Protein AF-A0A0D7EVB8-F1 (afdb_monomer_lite)

Foldseek 3Di:
DPPPDPPQLLLQLLVQCLVCVVVVHDDDPVSLQVSNCVSQVHGVVVVSDDPVSSVSSVVSNVVVNCVVCVVVVVVVVPDDPD

Structure (mmCIF, N/CA/C/O backbone):
data_AF-A0A0D7EVB8-F1
#
_entry.id   AF-A0A0D7EVB8-F1
#
loop_
_atom_site.group_PDB
_atom_site.id
_atom_site.type_symbol
_atom_site.label_atom_id
_atom_site.label_alt_id
_atom_site.label_comp_id
_atom_site.label_asym_id
_atom_site.label_entity_id
_atom_site.label_seq_id
_atom_site.pdbx_PDB_ins_code
_atom_site.Cartn_x
_atom_site.Cartn_y
_atom_site.Cartn_z
_atom_site.occupancy
_atom_site.B_iso_or_equiv
_atom_site.auth_seq_id
_atom_site.auth_comp_id
_atom_site.auth_asym_id
_atom_site.auth_atom_id
_atom_site.pdbx_PDB_model_num
ATOM 1 N N . MET A 1 1 ? 24.653 1.960 -3.137 1.00 40.31 1 MET A N 1
ATOM 2 C CA . MET A 1 1 ? 24.027 2.864 -4.119 1.00 40.31 1 MET A CA 1
ATOM 3 C C . MET A 1 1 ? 22.606 3.071 -3.637 1.00 40.31 1 MET A C 1
ATOM 5 O O . MET A 1 1 ? 21.868 2.101 -3.605 1.00 40.31 1 MET A O 1
ATOM 9 N N . THR A 1 2 ? 22.282 4.239 -3.087 1.00 51.81 2 THR A N 1
ATOM 10 C CA . THR A 1 2 ? 20.932 4.508 -2.574 1.00 51.81 2 THR A CA 1
ATOM 1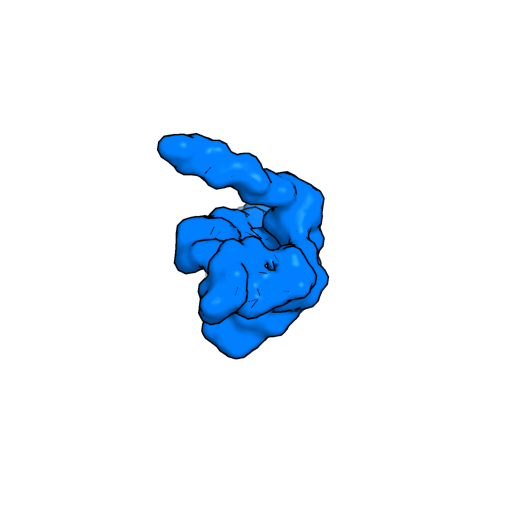1 C C . THR A 1 2 ? 20.022 4.670 -3.780 1.00 51.81 2 THR A C 1
ATOM 13 O O . THR A 1 2 ? 20.148 5.654 -4.507 1.00 51.81 2 THR A O 1
ATOM 16 N N . GLU A 1 3 ? 19.187 3.676 -4.053 1.00 65.38 3 GLU A N 1
ATOM 17 C CA . GLU A 1 3 ? 18.175 3.785 -5.096 1.00 65.38 3 GLU A CA 1
ATOM 18 C C . GLU A 1 3 ? 17.222 4.920 -4.707 1.00 65.38 3 GLU A C 1
ATOM 20 O O . GLU A 1 3 ? 16.664 4.933 -3.607 1.00 65.38 3 GLU A O 1
ATOM 25 N N . ILE A 1 4 ? 17.107 5.938 -5.560 1.00 70.25 4 ILE A N 1
ATOM 26 C CA . ILE A 1 4 ? 16.180 7.044 -5.324 1.00 70.25 4 ILE A CA 1
ATOM 27 C C . ILE A 1 4 ? 14.792 6.537 -5.707 1.00 70.25 4 ILE A C 1
ATOM 29 O O . ILE A 1 4 ? 14.378 6.631 -6.860 1.00 70.25 4 ILE A O 1
ATOM 33 N N . VAL A 1 5 ? 14.080 5.980 -4.732 1.00 76.31 5 VAL A N 1
ATOM 34 C CA . VAL A 1 5 ? 12.687 5.573 -4.913 1.00 76.31 5 VAL A CA 1
ATOM 35 C C . VAL A 1 5 ? 11.820 6.832 -5.064 1.00 76.31 5 VAL A C 1
ATOM 37 O O . VAL A 1 5 ? 11.882 7.723 -4.207 1.00 76.31 5 VAL A O 1
ATOM 40 N N . PRO A 1 6 ? 10.985 6.950 -6.113 1.00 85.38 6 PRO A N 1
ATOM 41 C CA . PRO A 1 6 ? 10.136 8.121 -6.287 1.00 85.38 6 PRO A CA 1
ATOM 42 C C . PRO A 1 6 ? 9.096 8.227 -5.162 1.00 85.38 6 PRO A C 1
ATOM 44 O O . PRO A 1 6 ? 8.115 7.484 -5.125 1.00 85.38 6 PRO A O 1
ATOM 47 N N . ALA A 1 7 ? 9.258 9.208 -4.268 1.00 91.44 7 ALA A N 1
ATOM 48 C CA . ALA A 1 7 ? 8.333 9.452 -3.154 1.00 91.44 7 ALA A CA 1
ATOM 49 C C . ALA A 1 7 ? 6.867 9.618 -3.603 1.00 91.44 7 ALA A C 1
ATOM 51 O O . ALA A 1 7 ? 5.944 9.211 -2.899 1.00 91.44 7 ALA A O 1
ATOM 52 N N . ALA A 1 8 ? 6.643 10.173 -4.798 1.00 94.88 8 ALA A N 1
ATOM 53 C CA . ALA A 1 8 ? 5.310 10.302 -5.380 1.00 94.88 8 ALA A CA 1
ATOM 54 C C . ALA A 1 8 ? 4.686 8.944 -5.752 1.00 94.88 8 ALA A C 1
ATOM 56 O O . ALA A 1 8 ? 3.488 8.755 -5.546 1.00 94.88 8 ALA A O 1
ATOM 57 N N . ALA A 1 9 ? 5.479 7.994 -6.262 1.00 96.00 9 ALA A N 1
ATOM 58 C CA . ALA A 1 9 ? 5.004 6.649 -6.585 1.00 96.00 9 ALA A CA 1
ATOM 59 C C . ALA A 1 9 ? 4.652 5.875 -5.307 1.00 96.00 9 ALA A C 1
ATOM 61 O O . ALA A 1 9 ? 3.558 5.322 -5.221 1.00 96.00 9 ALA A O 1
ATOM 62 N N . LEU A 1 10 ? 5.507 5.949 -4.279 1.00 96.44 10 LEU A N 1
ATOM 63 C CA . LEU A 1 10 ? 5.231 5.386 -2.950 1.00 96.44 10 LEU A CA 1
ATOM 64 C C . LEU A 1 10 ? 3.910 5.910 -2.375 1.00 96.44 10 LEU A C 1
ATOM 66 O O . LEU A 1 10 ? 3.039 5.135 -1.978 1.00 96.44 10 LEU A O 1
ATOM 70 N N . ALA A 1 11 ? 3.743 7.236 -2.360 1.00 97.25 11 ALA A N 1
ATOM 71 C CA . ALA A 1 11 ? 2.543 7.869 -1.828 1.00 97.25 11 ALA A CA 1
ATOM 72 C C . ALA A 1 11 ? 1.289 7.463 -2.614 1.00 97.25 11 ALA A C 1
ATOM 74 O O . ALA A 1 11 ? 0.259 7.169 -2.007 1.00 97.25 11 ALA A O 1
ATOM 75 N N . ARG A 1 12 ? 1.382 7.400 -3.948 1.00 98.12 12 ARG A N 1
ATOM 76 C CA . ARG A 1 12 ? 0.276 6.984 -4.815 1.00 98.12 12 ARG A CA 1
ATOM 77 C C . ARG A 1 12 ? -0.125 5.531 -4.563 1.00 98.12 12 ARG A C 1
ATOM 79 O O . ARG A 1 12 ? -1.309 5.274 -4.365 1.00 98.12 12 ARG A O 1
ATOM 86 N N . ALA A 1 13 ? 0.837 4.613 -4.483 1.00 98.25 13 ALA A N 1
ATOM 87 C CA . ALA A 1 13 ? 0.568 3.210 -4.171 1.00 98.25 13 ALA A CA 1
ATOM 88 C C . ALA A 1 13 ? -0.080 3.057 -2.782 1.00 98.25 13 ALA A C 1
ATOM 90 O O . ALA A 1 13 ? -1.109 2.398 -2.638 1.00 98.25 13 ALA A O 1
ATOM 91 N N . ALA A 1 14 ? 0.447 3.746 -1.763 1.00 98.25 14 ALA A N 1
ATOM 92 C CA . ALA A 1 14 ? -0.120 3.729 -0.413 1.00 98.25 14 ALA A CA 1
ATOM 93 C C . ALA A 1 14 ? -1.562 4.272 -0.377 1.00 98.25 14 ALA A C 1
ATOM 95 O O . ALA A 1 14 ? -2.424 3.723 0.311 1.00 98.25 14 ALA A O 1
ATOM 96 N N . GLN A 1 15 ? -1.851 5.324 -1.150 1.00 98.00 15 GLN A N 1
ATOM 97 C CA . GLN A 1 15 ? -3.205 5.860 -1.311 1.00 98.00 15 GLN A CA 1
ATOM 98 C C . GLN A 1 15 ? -4.147 4.878 -2.017 1.00 98.00 15 GLN A C 1
ATOM 100 O O . GLN A 1 15 ? -5.318 4.816 -1.651 1.00 98.00 15 GLN A O 1
ATOM 105 N N . GLN A 1 16 ? -3.661 4.105 -2.991 1.00 98.19 16 GLN A N 1
ATOM 106 C CA . GLN A 1 16 ? -4.453 3.076 -3.675 1.00 98.19 16 GLN A CA 1
ATOM 107 C C . GLN A 1 16 ? -4.798 1.891 -2.763 1.00 98.19 16 GLN A C 1
ATOM 109 O O . GLN A 1 16 ? -5.857 1.294 -2.934 1.00 98.19 16 GLN A O 1
ATOM 114 N N . LEU A 1 17 ? -3.946 1.568 -1.784 1.00 98.19 17 LEU A N 1
ATOM 115 C CA . LEU A 1 17 ? -4.185 0.481 -0.824 1.00 98.19 17 LEU A CA 1
ATOM 116 C C . LEU A 1 17 ? -5.056 0.895 0.368 1.00 98.19 17 LEU A C 1
ATOM 118 O O . LEU A 1 17 ? -5.701 0.044 0.984 1.00 98.19 17 LEU A O 1
ATOM 122 N N . LEU A 1 18 ? -5.111 2.190 0.692 1.00 97.88 18 LEU A N 1
ATOM 123 C CA . LEU A 1 18 ? -5.884 2.708 1.822 1.00 97.88 18 LEU A CA 1
ATOM 124 C C . LEU A 1 18 ? -7.358 2.236 1.841 1.00 97.88 18 LEU A C 1
ATOM 126 O O . LEU A 1 18 ? -7.796 1.809 2.910 1.00 97.88 18 LEU A O 1
ATOM 130 N N . PRO A 1 19 ? -8.120 2.224 0.725 1.00 97.38 19 PRO A N 1
ATOM 131 C CA . PRO A 1 19 ? -9.514 1.779 0.730 1.00 97.38 19 PRO A CA 1
ATOM 132 C C . PRO A 1 19 ? -9.715 0.335 1.201 1.00 97.38 19 PRO A C 1
ATOM 134 O O . PRO A 1 19 ? -10.758 0.035 1.780 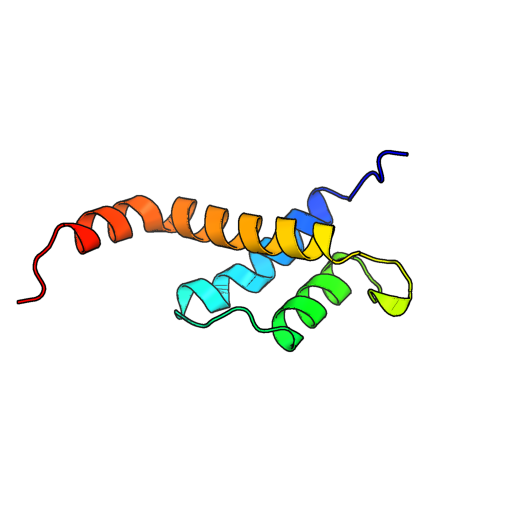1.00 97.38 19 PRO A O 1
ATOM 137 N N . LEU A 1 20 ? -8.739 -0.555 0.980 1.00 96.88 20 LEU A N 1
ATOM 138 C CA . LEU A 1 20 ? -8.799 -1.938 1.466 1.00 96.88 20 LEU A CA 1
ATOM 139 C C . LEU A 1 20 ? -8.748 -1.951 2.996 1.00 96.88 20 LEU A C 1
ATOM 141 O O . LEU A 1 20 ? -9.600 -2.548 3.651 1.00 96.88 20 LEU A O 1
ATOM 145 N N . LEU A 1 21 ? -7.802 -1.206 3.570 1.00 95.69 21 LEU A N 1
ATOM 146 C CA . LEU A 1 21 ? -7.662 -1.077 5.019 1.00 95.69 21 LEU A CA 1
ATOM 147 C C . LEU A 1 21 ? -8.887 -0.410 5.658 1.00 95.69 21 LEU A C 1
ATOM 149 O O . LEU A 1 21 ? -9.320 -0.817 6.734 1.00 95.69 21 LEU A O 1
ATOM 153 N N . GLU A 1 22 ? -9.481 0.582 4.992 1.00 94.75 22 GLU A N 1
ATOM 154 C CA . GLU A 1 22 ? -10.715 1.240 5.444 1.00 94.75 22 GLU A CA 1
ATOM 155 C C . GLU A 1 22 ? -11.912 0.282 5.500 1.00 94.75 22 GLU A C 1
ATOM 157 O O . GLU A 1 22 ? -12.777 0.428 6.363 1.00 94.75 22 GLU A O 1
ATOM 162 N N . GLN A 1 23 ? -11.940 -0.722 4.624 1.00 94.75 23 GLN A N 1
ATOM 163 C CA . GLN A 1 23 ? -12.942 -1.791 4.609 1.00 94.75 23 GLN A CA 1
ATOM 164 C C . GLN A 1 23 ? -12.606 -2.936 5.581 1.00 94.75 23 GLN A C 1
ATOM 166 O O . GLN A 1 23 ? -13.337 -3.923 5.645 1.00 94.75 23 GLN A O 1
ATOM 171 N N . GLY A 1 24 ? -11.504 -2.833 6.332 1.00 92.69 24 GLY A N 1
ATOM 172 C CA . GLY A 1 24 ? -11.002 -3.902 7.197 1.00 92.69 24 GLY A CA 1
ATOM 173 C C . GLY A 1 24 ? -10.419 -5.093 6.429 1.00 92.69 24 GLY A C 1
ATOM 174 O O . GLY A 1 24 ? -10.236 -6.161 7.010 1.00 92.69 24 GLY A O 1
ATOM 175 N N . GLN A 1 25 ? -10.138 -4.932 5.135 1.00 95.75 25 GLN A N 1
ATOM 176 C CA . GLN A 1 25 ? -9.536 -5.963 4.300 1.00 95.75 25 GLN A CA 1
ATOM 177 C C . GLN A 1 25 ? -8.017 -5.975 4.463 1.00 95.75 25 GLN A C 1
ATOM 179 O O . GLN A 1 25 ? -7.370 -4.948 4.682 1.00 9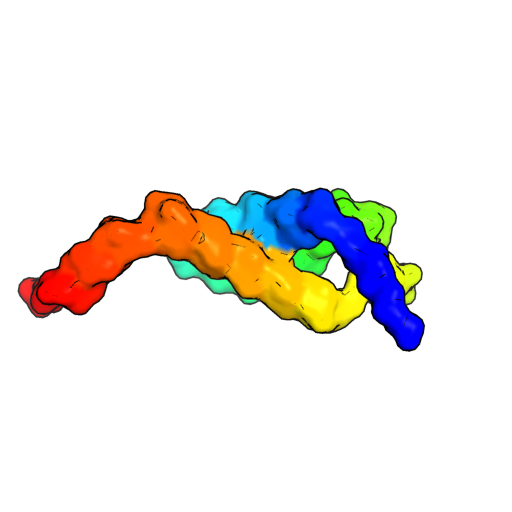5.75 25 GLN A O 1
ATOM 184 N N . ARG A 1 26 ? -7.433 -7.167 4.332 1.00 94.69 26 ARG A N 1
ATOM 185 C CA . ARG A 1 26 ? -5.982 -7.343 4.306 1.00 94.69 26 ARG A CA 1
ATOM 186 C C . ARG A 1 26 ? -5.442 -6.951 2.929 1.00 94.69 26 ARG A C 1
ATOM 188 O O . ARG A 1 26 ? -6.037 -7.303 1.918 1.00 94.69 26 ARG A O 1
ATOM 195 N N . ILE A 1 27 ? -4.278 -6.304 2.902 1.00 96.88 27 ILE A N 1
ATOM 196 C CA . ILE A 1 27 ? -3.485 -6.166 1.675 1.00 96.88 27 ILE A CA 1
ATOM 197 C C . ILE A 1 27 ? -2.881 -7.539 1.361 1.00 96.88 27 ILE A C 1
ATOM 199 O O . ILE A 1 27 ? -2.012 -8.027 2.090 1.00 96.88 27 ILE A O 1
ATOM 203 N N . ASP A 1 28 ? -3.383 -8.187 0.316 1.00 96.75 28 ASP A N 1
ATOM 204 C CA . ASP A 1 28 ? -2.811 -9.417 -0.216 1.00 96.75 28 ASP A CA 1
ATOM 205 C C . ASP A 1 28 ? -1.793 -9.126 -1.332 1.00 96.75 28 ASP A C 1
ATOM 207 O O . ASP A 1 28 ? -1.622 -7.990 -1.782 1.00 96.75 28 ASP A O 1
ATOM 211 N N . ALA A 1 29 ? -1.060 -10.162 -1.744 1.00 95.62 29 ALA A N 1
ATOM 212 C CA . ALA A 1 29 ? -0.017 -10.014 -2.753 1.00 95.62 29 ALA A CA 1
ATOM 213 C C . ALA A 1 29 ? -0.554 -9.544 -4.125 1.00 95.62 29 ALA A C 1
ATOM 215 O O . ALA A 1 29 ? 0.089 -8.684 -4.729 1.00 95.62 29 ALA A O 1
ATOM 216 N N . PRO A 1 30 ? -1.706 -10.037 -4.632 1.00 97.00 30 PRO A N 1
ATOM 217 C CA . PRO A 1 30 ? -2.297 -9.515 -5.864 1.00 97.00 30 PRO A CA 1
ATOM 218 C C . PRO A 1 30 ? -2.648 -8.025 -5.795 1.00 97.00 30 PRO A C 1
ATOM 220 O O . PRO A 1 30 ? -2.269 -7.277 -6.695 1.00 97.00 30 PRO A O 1
ATOM 223 N N . ALA A 1 31 ? -3.325 -7.574 -4.734 1.00 97.56 31 ALA A N 1
ATOM 224 C CA . ALA A 1 31 ? -3.701 -6.172 -4.583 1.00 97.56 31 ALA A CA 1
ATOM 225 C C . ALA A 1 31 ? -2.472 -5.263 -4.455 1.00 97.56 31 ALA A C 1
ATOM 227 O O . ALA A 1 31 ? -2.429 -4.197 -5.072 1.00 97.56 31 ALA A O 1
ATOM 228 N N . LEU A 1 32 ? -1.456 -5.707 -3.706 1.00 97.88 32 LEU A N 1
ATOM 229 C CA . LEU A 1 32 ? -0.182 -5.003 -3.591 1.00 97.88 32 LEU A CA 1
ATOM 230 C C . LEU A 1 32 ? 0.480 -4.839 -4.960 1.00 97.88 32 LEU A C 1
ATOM 232 O O . LEU A 1 32 ? 0.816 -3.721 -5.336 1.00 97.88 32 LEU A O 1
ATOM 236 N N . ARG A 1 33 ? 0.606 -5.921 -5.734 1.00 97.56 33 ARG A N 1
ATOM 237 C CA . ARG A 1 33 ? 1.243 -5.879 -7.056 1.00 97.56 33 ARG A CA 1
ATOM 238 C C . ARG A 1 33 ? 0.507 -4.963 -8.029 1.00 97.56 33 ARG A C 1
ATOM 240 O O . ARG A 1 33 ? 1.142 -4.134 -8.661 1.00 97.56 33 ARG A O 1
ATOM 247 N N . ILE A 1 34 ? -0.825 -5.019 -8.073 1.00 98.06 34 ILE A N 1
ATOM 248 C CA . ILE A 1 34 ? -1.626 -4.126 -8.928 1.00 98.06 34 ILE A CA 1
ATOM 249 C C . ILE A 1 34 ? -1.378 -2.649 -8.586 1.00 98.06 34 ILE A C 1
ATOM 251 O O . ILE A 1 34 ? -1.219 -1.824 -9.487 1.00 98.06 34 ILE A O 1
ATOM 255 N N . ALA A 1 35 ? -1.341 -2.299 -7.297 1.00 98.06 35 ALA A N 1
ATOM 256 C CA . ALA A 1 35 ? -1.078 -0.927 -6.869 1.00 98.06 35 ALA A CA 1
ATOM 257 C C . ALA A 1 35 ? 0.354 -0.485 -7.212 1.00 98.06 35 ALA A C 1
ATOM 259 O O . ALA A 1 35 ? 0.553 0.623 -7.709 1.00 98.06 35 ALA A O 1
ATOM 260 N N . MET A 1 36 ? 1.339 -1.357 -6.985 1.00 97.88 36 MET A N 1
ATOM 261 C CA . MET A 1 36 ? 2.746 -1.089 -7.280 1.00 97.88 36 MET A CA 1
ATOM 262 C C . MET A 1 36 ? 2.977 -0.908 -8.784 1.00 97.88 36 MET A C 1
ATOM 264 O O . MET A 1 36 ? 3.498 0.129 -9.188 1.00 97.88 36 MET A O 1
ATOM 268 N N . ASP A 1 37 ? 2.490 -1.825 -9.621 1.00 97.69 37 ASP A N 1
ATOM 269 C CA . ASP A 1 37 ? 2.655 -1.759 -11.077 1.00 97.69 37 ASP A CA 1
ATOM 270 C C . ASP A 1 37 ? 2.045 -0.476 -11.655 1.00 97.69 37 ASP A C 1
ATOM 272 O O . ASP A 1 37 ? 2.662 0.219 -12.465 1.00 97.69 37 ASP A O 1
ATOM 276 N N . ALA A 1 38 ? 0.856 -0.096 -11.180 1.00 97.56 38 ALA A N 1
ATOM 277 C CA . ALA A 1 38 ? 0.202 1.143 -11.588 1.00 97.56 38 ALA A CA 1
ATOM 278 C C . ALA A 1 38 ? 0.958 2.401 -11.119 1.00 97.56 38 ALA A C 1
ATOM 280 O O . ALA A 1 38 ? 0.990 3.417 -11.824 1.00 97.56 38 ALA A O 1
ATOM 281 N N . ALA A 1 39 ? 1.540 2.368 -9.918 1.00 97.00 39 ALA A N 1
ATOM 282 C CA . ALA A 1 39 ? 2.217 3.514 -9.331 1.00 97.00 39 ALA A CA 1
ATOM 283 C C . ALA A 1 39 ? 3.623 3.738 -9.904 1.00 97.00 39 ALA A C 1
ATOM 285 O O . ALA A 1 39 ? 3.980 4.896 -10.149 1.00 97.00 39 ALA A O 1
ATOM 286 N N . PHE A 1 40 ? 4.371 2.659 -10.134 1.00 94.69 40 PHE A N 1
ATOM 287 C CA . PHE A 1 40 ? 5.755 2.648 -10.613 1.00 94.69 40 PHE A CA 1
ATOM 288 C C . PHE A 1 40 ? 5.868 2.503 -12.137 1.00 94.69 40 PHE A C 1
ATOM 290 O O . PHE A 1 40 ? 6.910 2.821 -12.699 1.00 94.69 40 PHE A O 1
ATOM 297 N N . GLY A 1 41 ? 4.787 2.111 -12.820 1.00 95.12 41 GLY A N 1
ATOM 298 C CA . GLY A 1 41 ? 4.737 2.028 -14.281 1.00 95.12 41 GLY A CA 1
ATOM 299 C C . GLY A 1 41 ? 5.409 0.783 -14.864 1.00 95.12 41 GLY A C 1
ATOM 300 O O . GLY A 1 41 ? 5.757 0.791 -16.041 1.00 95.12 41 GLY A O 1
ATOM 301 N N . GLY A 1 42 ? 5.595 -0.267 -14.064 1.00 94.56 42 GLY A N 1
ATOM 302 C CA . GLY A 1 42 ? 6.227 -1.521 -14.473 1.00 94.56 42 GLY A CA 1
ATOM 303 C C . GLY A 1 42 ? 6.180 -2.565 -13.361 1.00 94.56 42 GLY A C 1
ATOM 304 O O . GLY A 1 42 ? 5.803 -2.243 -12.234 1.00 94.56 42 GLY A O 1
ATOM 305 N N . SER A 1 43 ? 6.555 -3.802 -13.684 1.00 93.44 43 SER A N 1
ATOM 306 C CA . SER A 1 43 ? 6.516 -4.915 -12.732 1.00 93.44 43 SER A CA 1
ATOM 307 C C . SER A 1 43 ? 7.786 -5.030 -11.886 1.00 93.44 43 SER A C 1
ATOM 309 O O . SER A 1 43 ? 8.847 -4.512 -12.244 1.00 93.44 43 SER A O 1
ATOM 311 N N . ASP A 1 44 ? 7.704 -5.784 -10.791 1.00 92.06 44 ASP A N 1
ATOM 312 C CA . ASP A 1 44 ? 8.876 -6.230 -10.031 1.00 92.06 44 ASP A CA 1
ATOM 313 C C . ASP A 1 44 ? 9.846 -7.050 -10.887 1.00 92.06 44 ASP A C 1
ATOM 315 O O . ASP A 1 44 ? 11.061 -6.924 -10.742 1.00 92.06 44 ASP A O 1
ATOM 319 N N . THR A 1 45 ? 9.329 -7.841 -11.832 1.00 93.88 45 THR A N 1
ATOM 320 C CA . THR A 1 45 ? 10.170 -8.608 -12.764 1.00 93.88 45 THR A CA 1
ATOM 321 C C . THR A 1 45 ? 10.941 -7.735 -13.755 1.00 93.88 45 THR A C 1
ATOM 323 O O . THR A 1 45 ? 12.014 -8.138 -14.199 1.00 93.88 45 THR A O 1
ATOM 326 N N . ASP A 1 46 ? 10.449 -6.525 -14.038 1.00 92.69 46 ASP A N 1
ATOM 327 C CA . ASP A 1 46 ? 11.151 -5.516 -14.844 1.00 92.69 46 ASP A CA 1
ATOM 328 C C . ASP A 1 46 ? 12.107 -4.654 -13.999 1.00 92.69 46 ASP A C 1
ATOM 330 O O . ASP A 1 46 ? 12.772 -3.761 -14.524 1.00 92.69 46 ASP A O 1
ATOM 334 N N . GLY A 1 47 ? 12.167 -4.892 -12.683 1.00 93.06 47 GLY A N 1
ATOM 335 C CA . GLY A 1 47 ? 12.945 -4.092 -11.741 1.00 93.06 47 GLY A CA 1
ATOM 336 C C . GLY A 1 47 ? 12.347 -2.711 -11.461 1.00 93.06 47 GLY A C 1
ATOM 337 O O . GLY A 1 47 ? 13.063 -1.829 -10.999 1.00 93.06 47 GLY A O 1
ATOM 338 N N . ALA A 1 48 ? 11.055 -2.494 -11.737 1.00 93.69 48 ALA A N 1
ATOM 339 C CA . ALA A 1 48 ? 10.404 -1.204 -11.493 1.00 93.69 48 ALA A CA 1
ATOM 340 C C . ALA A 1 48 ? 10.237 -0.892 -9.994 1.00 93.69 48 ALA A C 1
ATOM 342 O O . ALA A 1 48 ? 10.095 0.271 -9.610 1.00 93.69 48 ALA A O 1
ATOM 343 N N . TRP A 1 49 ? 10.223 -1.929 -9.157 1.00 95.31 49 TRP A N 1
ATOM 344 C CA . TRP A 1 49 ? 10.158 -1.853 -7.703 1.00 95.31 49 TRP A CA 1
ATOM 345 C C . TRP A 1 49 ? 10.628 -3.176 -7.087 1.00 95.31 49 TRP A C 1
ATOM 347 O O . TRP A 1 49 ? 10.530 -4.232 -7.710 1.00 95.31 49 TRP A O 1
ATOM 357 N N . ASP A 1 50 ? 11.123 -3.127 -5.850 1.00 94.31 50 ASP A N 1
ATOM 358 C CA . ASP A 1 50 ? 11.584 -4.302 -5.108 1.00 94.31 50 ASP A CA 1
ATOM 359 C C . ASP A 1 50 ? 10.702 -4.611 -3.883 1.00 94.31 50 ASP A C 1
ATOM 361 O O . ASP A 1 50 ? 9.776 -3.876 -3.517 1.00 94.31 50 ASP A O 1
ATOM 365 N N . TRP A 1 51 ? 10.997 -5.731 -3.218 1.00 94.06 51 TRP A N 1
ATOM 366 C CA . TRP A 1 51 ? 10.270 -6.169 -2.022 1.00 94.06 51 TRP A CA 1
ATOM 367 C C . TRP A 1 51 ? 10.320 -5.140 -0.883 1.00 94.06 51 TRP A C 1
ATOM 369 O O . TRP A 1 51 ? 9.384 -5.054 -0.085 1.00 94.06 51 TRP A O 1
ATOM 379 N N . LYS A 1 52 ? 11.401 -4.355 -0.795 1.00 94.50 52 LYS A N 1
ATOM 380 C CA . LYS A 1 52 ? 11.582 -3.350 0.251 1.00 94.50 52 LYS A CA 1
ATOM 381 C C . LYS A 1 52 ? 10.703 -2.130 -0.008 1.00 94.50 52 LYS A C 1
ATOM 383 O O . LYS A 1 52 ? 10.028 -1.661 0.901 1.00 94.50 52 LYS A O 1
ATOM 388 N N . THR A 1 53 ? 10.631 -1.686 -1.255 1.00 95.81 53 THR A N 1
ATOM 389 C CA . THR A 1 53 ? 9.723 -0.629 -1.709 1.00 95.81 53 THR A CA 1
ATOM 390 C C . THR A 1 53 ? 8.268 -1.017 -1.443 1.00 95.81 53 THR A C 1
ATOM 392 O O . THR A 1 53 ? 7.483 -0.213 -0.944 1.00 95.81 53 THR A O 1
ATOM 395 N N . ALA A 1 54 ? 7.907 -2.275 -1.710 1.00 96.44 54 ALA A N 1
ATOM 396 C CA . ALA A 1 54 ? 6.570 -2.794 -1.432 1.00 96.44 54 ALA A CA 1
ATOM 397 C C . ALA A 1 54 ? 6.240 -2.8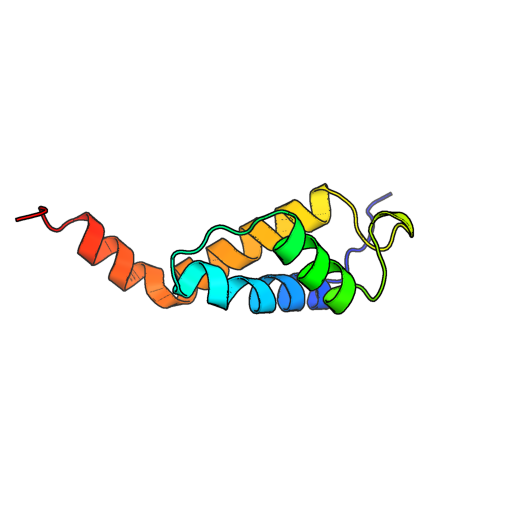01 0.075 1.00 96.44 54 ALA A C 1
ATOM 399 O O . ALA A 1 54 ? 5.105 -2.516 0.469 1.00 96.44 54 ALA A O 1
ATOM 400 N N . TYR A 1 55 ? 7.235 -3.076 0.924 1.00 96.50 55 TYR A N 1
ATOM 401 C CA . TYR A 1 55 ? 7.103 -2.972 2.376 1.00 96.50 55 TYR A CA 1
ATOM 402 C C . TYR A 1 55 ? 6.858 -1.520 2.819 1.00 96.50 55 TYR A C 1
ATOM 404 O O . TYR A 1 55 ? 5.896 -1.261 3.544 1.00 96.50 55 TYR A O 1
ATOM 412 N N . ASP A 1 56 ? 7.648 -0.568 2.314 1.00 96.69 56 ASP A N 1
ATOM 413 C CA . ASP A 1 56 ? 7.501 0.858 2.635 1.00 96.69 56 ASP A CA 1
ATOM 414 C C . ASP A 1 56 ? 6.111 1.393 2.221 1.00 96.69 56 ASP A C 1
ATOM 416 O O . ASP A 1 56 ? 5.496 2.190 2.934 1.00 96.69 56 ASP A O 1
ATOM 420 N N . VAL A 1 57 ? 5.554 0.907 1.105 1.00 98.00 57 VAL A N 1
ATOM 421 C CA . VAL A 1 57 ? 4.178 1.214 0.672 1.00 98.00 57 VAL A CA 1
ATOM 422 C C . VAL A 1 57 ? 3.128 0.655 1.635 1.00 98.00 57 VAL A C 1
ATOM 424 O O . VAL A 1 57 ? 2.157 1.351 1.951 1.00 98.00 57 VAL A O 1
ATOM 427 N N . CYS A 1 58 ? 3.309 -0.573 2.129 1.00 97.81 58 CYS A N 1
ATOM 428 C CA . CYS A 1 58 ? 2.410 -1.165 3.123 1.00 97.81 58 CYS A CA 1
ATOM 429 C C . CYS A 1 58 ? 2.408 -0.359 4.431 1.00 97.81 58 CYS A C 1
ATOM 431 O O . CYS A 1 58 ? 1.338 -0.069 4.975 1.00 97.81 58 CYS A O 1
ATOM 433 N N . GLU A 1 59 ? 3.584 0.054 4.914 1.00 97.38 59 GLU A N 1
ATOM 434 C CA . GLU A 1 59 ? 3.694 0.932 6.084 1.00 97.38 59 GLU A CA 1
ATOM 435 C C . GLU A 1 59 ? 3.052 2.296 5.820 1.00 97.38 59 GLU A C 1
ATOM 437 O O . GLU A 1 59 ? 2.280 2.788 6.644 1.00 97.38 59 GLU A O 1
ATOM 442 N N . GLY A 1 60 ? 3.287 2.877 4.641 1.00 97.69 60 GLY A N 1
ATOM 443 C CA . GLY A 1 60 ? 2.650 4.119 4.213 1.00 97.69 60 GLY A CA 1
ATOM 444 C C . GLY A 1 60 ? 1.122 4.038 4.251 1.00 97.69 60 GLY A C 1
ATOM 445 O O . GLY A 1 60 ? 0.469 4.942 4.776 1.00 97.69 60 GLY A O 1
ATOM 446 N N . ALA A 1 61 ? 0.536 2.940 3.769 1.00 97.94 61 ALA A N 1
ATOM 447 C CA . ALA A 1 61 ? -0.910 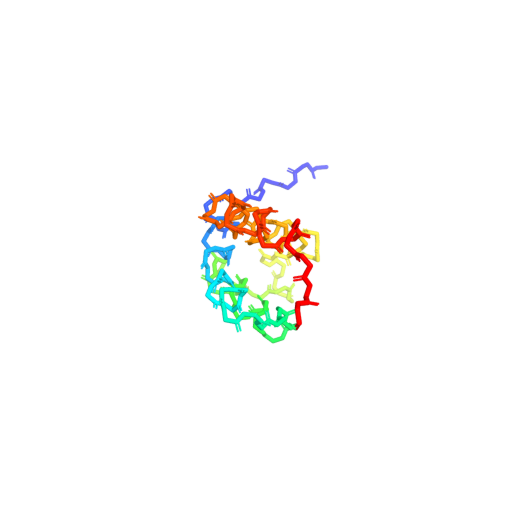2.720 3.809 1.00 97.94 61 ALA A CA 1
ATOM 448 C C . ALA A 1 61 ? -1.439 2.635 5.255 1.00 97.94 61 ALA A C 1
ATOM 450 O O . ALA A 1 61 ? -2.450 3.264 5.585 1.00 97.94 61 ALA A O 1
ATOM 451 N N . ALA A 1 62 ? -0.729 1.932 6.144 1.00 96.31 62 ALA A N 1
ATOM 452 C CA . ALA A 1 62 ? -1.070 1.870 7.566 1.00 96.31 62 ALA A CA 1
ATOM 453 C C . ALA A 1 62 ? -0.971 3.248 8.246 1.00 96.31 62 ALA A C 1
ATOM 455 O O . ALA A 1 62 ? -1.872 3.644 8.990 1.00 96.31 62 ALA A O 1
ATOM 456 N N . VAL A 1 63 ? 0.075 4.025 7.946 1.00 96.69 63 VAL A N 1
ATOM 457 C CA . VAL A 1 63 ? 0.241 5.401 8.440 1.00 96.69 63 VAL A CA 1
ATOM 458 C C . VAL A 1 63 ? -0.898 6.297 7.956 1.00 96.69 63 VAL A C 1
ATOM 460 O O . VAL A 1 63 ? -1.435 7.074 8.747 1.00 96.69 63 VAL A O 1
ATOM 463 N N . LEU A 1 64 ? -1.324 6.182 6.694 1.00 97.00 64 LEU A N 1
ATOM 464 C CA . LEU A 1 64 ? -2.467 6.935 6.167 1.00 97.00 64 LEU A CA 1
ATOM 465 C C . LEU A 1 64 ? -3.770 6.585 6.898 1.00 97.00 64 LEU A C 1
ATOM 467 O O . LEU A 1 64 ? -4.516 7.494 7.278 1.00 97.00 64 LEU A O 1
ATOM 471 N N . LEU A 1 65 ? -4.021 5.298 7.161 1.00 95.38 65 LEU A N 1
ATOM 472 C CA . LEU A 1 65 ? -5.182 4.850 7.934 1.00 95.38 65 LEU A CA 1
ATOM 473 C C . LEU A 1 65 ? -5.162 5.442 9.349 1.00 95.38 65 LEU A C 1
ATOM 475 O O . LEU A 1 65 ? -6.148 6.037 9.788 1.00 95.38 65 LEU A O 1
ATOM 479 N N . LEU A 1 66 ? -4.035 5.330 10.057 1.00 95.00 66 LEU A N 1
ATOM 480 C CA . LEU A 1 66 ? -3.875 5.866 11.411 1.00 95.00 66 LEU A CA 1
ATOM 481 C C . LEU A 1 66 ? -3.978 7.393 11.439 1.00 95.00 66 LEU A C 1
ATOM 483 O O . LEU A 1 66 ? -4.578 7.956 12.351 1.00 95.00 66 LEU A O 1
ATOM 487 N N . ARG A 1 67 ? -3.462 8.088 10.426 1.00 94.88 67 ARG A N 1
ATOM 488 C CA . ARG A 1 67 ? -3.605 9.542 10.312 1.00 94.88 67 ARG A CA 1
ATOM 489 C C . ARG A 1 67 ? -5.069 9.954 10.151 1.00 94.88 67 ARG A C 1
ATOM 491 O O . ARG A 1 67 ? -5.473 10.964 10.724 1.00 94.88 67 ARG A O 1
ATOM 498 N N . LYS A 1 68 ? -5.857 9.187 9.392 1.00 93.19 68 LYS A N 1
ATOM 499 C CA . LYS A 1 68 ? -7.272 9.484 9.122 1.00 93.19 68 LYS A CA 1
ATOM 500 C C . LYS A 1 68 ? -8.199 9.060 10.269 1.00 93.19 68 LYS A C 1
ATOM 502 O O . LYS A 1 68 ? -9.102 9.814 10.621 1.00 93.19 68 LYS A O 1
ATOM 507 N N . TYR A 1 69 ? -7.952 7.907 10.895 1.00 90.31 69 TYR A N 1
ATOM 508 C CA . TYR A 1 69 ? -8.868 7.291 11.869 1.00 90.31 69 TYR A CA 1
ATOM 509 C C . TYR A 1 69 ? -8.265 7.012 13.248 1.00 90.31 69 TYR A C 1
ATOM 511 O O . TYR A 1 69 ? -8.980 6.546 14.134 1.00 90.31 69 TYR A O 1
ATOM 519 N N . GLY A 1 70 ? -6.989 7.316 13.487 1.00 82.62 70 GLY A N 1
ATOM 520 C CA . GLY A 1 70 ? -6.269 6.933 14.708 1.00 82.62 70 GLY A CA 1
ATOM 521 C C . GLY A 1 70 ? -6.959 7.375 15.998 1.00 82.62 70 GLY A C 1
ATOM 522 O O . GLY A 1 70 ? -7.080 6.587 16.928 1.00 82.62 70 GLY A O 1
ATOM 523 N N . LYS A 1 71 ? -7.527 8.588 16.039 1.00 82.56 71 LYS A N 1
ATOM 524 C CA . LYS A 1 71 ? -8.301 9.063 17.204 1.00 82.56 71 LYS A CA 1
ATOM 525 C C . LYS A 1 71 ? -9.555 8.221 17.466 1.00 82.56 71 LYS A C 1
ATOM 527 O O . LYS A 1 71 ? -9.881 7.942 18.617 1.00 82.56 71 LYS A O 1
ATOM 532 N N . ALA A 1 72 ? -10.265 7.823 16.409 1.00 81.25 72 ALA A N 1
ATOM 533 C CA . ALA A 1 72 ? -11.456 6.986 16.524 1.00 81.25 72 ALA A CA 1
ATOM 534 C C . ALA A 1 72 ? -11.094 5.550 16.935 1.00 81.25 72 ALA A C 1
ATOM 536 O O . ALA A 1 72 ? -11.774 4.976 17.786 1.00 81.25 72 ALA A O 1
ATOM 537 N N . LEU A 1 73 ? -10.001 5.006 16.389 1.00 78.50 73 LEU A N 1
ATOM 538 C CA . LEU A 1 73 ? -9.471 3.688 16.743 1.00 78.50 73 LEU A CA 1
ATOM 539 C C . LEU A 1 73 ? -9.023 3.628 18.209 1.00 78.50 73 LEU A C 1
ATOM 541 O O . LEU A 1 73 ? -9.449 2.729 18.927 1.00 78.50 73 LEU A O 1
ATOM 545 N N . LEU A 1 74 ? -8.250 4.613 18.681 1.00 75.44 74 LEU A N 1
ATOM 546 C CA . LEU A 1 74 ? -7.798 4.688 20.077 1.00 75.44 74 LEU A CA 1
ATOM 547 C C . LEU A 1 74 ? -8.973 4.773 21.061 1.00 75.44 74 LEU A C 1
ATOM 549 O O . LEU A 1 74 ? -8.980 4.084 22.077 1.00 75.44 74 LEU A O 1
ATOM 553 N N . ARG A 1 75 ? -10.007 5.563 20.740 1.00 72.69 75 ARG 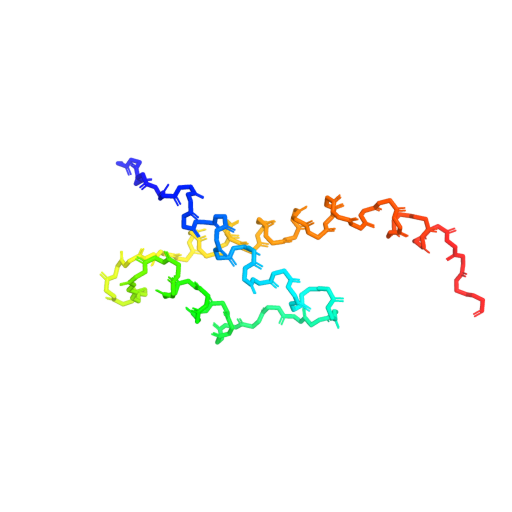A N 1
ATOM 554 C CA . ARG A 1 75 ? -11.224 5.647 21.564 1.00 72.69 75 ARG A CA 1
ATOM 555 C C . ARG A 1 75 ? -11.972 4.312 21.632 1.00 72.69 75 ARG A C 1
ATOM 557 O O . ARG A 1 75 ? -12.475 3.949 22.691 1.00 72.69 75 ARG A O 1
ATOM 564 N N . LYS A 1 76 ? -12.048 3.586 20.512 1.00 67.88 76 LYS A N 1
ATOM 565 C CA . LYS A 1 76 ? -12.716 2.280 20.445 1.00 67.88 76 LYS A CA 1
ATOM 566 C C . LYS A 1 76 ? -11.928 1.193 21.186 1.00 67.88 76 LYS A C 1
ATOM 568 O O . LYS A 1 76 ? -12.545 0.371 21.846 1.00 67.88 76 LYS A O 1
ATOM 573 N N . ALA A 1 77 ? -10.595 1.222 21.136 1.00 72.31 77 ALA A N 1
ATOM 574 C CA . ALA A 1 77 ? -9.735 0.258 21.828 1.00 72.31 77 ALA A CA 1
ATOM 575 C C . ALA A 1 77 ? -9.831 0.333 23.366 1.00 72.31 77 ALA A C 1
ATOM 577 O O . ALA A 1 77 ? -9.628 -0.673 24.035 1.00 72.31 77 ALA A O 1
ATOM 578 N N . GLY A 1 78 ? -10.155 1.505 23.926 1.00 64.25 78 GLY A N 1
ATOM 579 C CA . GLY A 1 78 ? -10.372 1.685 25.368 1.00 64.25 78 GLY A CA 1
ATOM 580 C C . GLY A 1 78 ? -11.796 1.384 25.851 1.00 64.25 78 GLY A C 1
ATOM 581 O O . GLY A 1 78 ? -12.055 1.470 27.048 1.00 64.25 78 GLY A O 1
ATOM 582 N N . SER A 1 79 ? -12.729 1.069 24.946 1.00 59.00 79 SER A N 1
ATOM 583 C CA . SER A 1 79 ? -14.099 0.696 25.313 1.00 59.00 79 SER A CA 1
ATOM 584 C C . SER A 1 79 ? -14.168 -0.823 25.509 1.00 59.00 79 SER A C 1
ATOM 586 O O . SER A 1 79 ? -13.771 -1.545 24.592 1.00 59.00 79 SER A O 1
ATOM 588 N N . PRO A 1 80 ? -14.654 -1.339 26.655 1.00 58.06 80 PRO A N 1
ATOM 589 C CA . PRO A 1 80 ? -14.876 -2.772 26.812 1.00 58.06 80 PRO A CA 1
ATOM 590 C C . PRO A 1 80 ? -15.844 -3.251 25.728 1.00 58.06 80 PRO A C 1
ATOM 592 O O . PRO A 1 80 ? -16.812 -2.553 25.414 1.00 58.06 80 PRO A O 1
ATOM 595 N N . ALA A 1 81 ? -15.594 -4.429 25.156 1.00 64.62 81 ALA A N 1
ATOM 596 C CA . ALA A 1 81 ? -16.615 -5.111 24.375 1.00 64.62 81 ALA A CA 1
ATOM 597 C C . ALA A 1 81 ? -17.726 -5.513 25.355 1.00 64.62 81 ALA A C 1
ATOM 599 O O . ALA A 1 81 ? -17.517 -6.398 26.183 1.00 64.62 81 ALA A O 1
ATOM 600 N N . GLY A 1 82 ? -18.828 -4.759 25.338 1.00 56.28 82 GLY A N 1
ATOM 601 C CA . GLY A 1 82 ? -20.047 -5.090 26.076 1.00 56.28 82 GLY A CA 1
ATOM 602 C C . GLY A 1 82 ? -20.735 -6.318 25.508 1.00 56.28 82 GLY A C 1
ATOM 603 O O . GLY A 1 82 ? -20.561 -6.575 24.293 1.00 56.28 82 GLY A O 1
#

Radius of gyration: 14.84 Å; chains: 1; bounding box: 44×20×42 Å

Sequence (82 aa):
MTEIVPAAALARAAQQLLPLLEQGQRIDAPALRIAMDAAFGGSDTDGAWDWKTAYDVCEGAAVLLLRKYGKALLRKAGSPAG

Secondary structure (DSSP, 8-state):
------HHHHHHHHHHHHHHHHTT----HHHHHHHHHHHHTS-GGGTSS-HHHHHHHHHHHHHHHHHHHHHHHHHHHTS---

pLDDT: mean 89.64, std 12.9, range [40.31, 98.25]

Organism: Rhodopseudomonas palustris (NCBI:txid1076)